Protein AF-J9E8T8-F1 (afdb_monomer_lite)

Foldseek 3Di:
DDPDDPDDDPADDDDDDAPCVVVPHVRVVVVCVVCVVVCVVHPDDDDDDPDPDDDDDDDDDDDPVCVVVVCVVPVD

Sequence (76 aa):
MKESIKWRPRRTIMFCLWDAEEFGLIGSTEWVEEFMKPLQQRAIAVINVDNINGDTSLSIKAVPLLYRVIVNAAAK

Organism: Wuchereria bancrofti (NCBI:txid6293)

Structure (mmCIF, N/CA/C/O backbone):
data_AF-J9E8T8-F1
#
_entry.id   AF-J9E8T8-F1
#
loop_
_atom_site.group_PDB
_atom_site.id
_atom_site.type_symbol
_atom_site.label_atom_id
_atom_site.label_alt_id
_atom_site.label_comp_id
_atom_site.label_asym_id
_atom_site.label_entity_id
_atom_site.label_seq_id
_atom_site.pdbx_PDB_ins_code
_atom_site.Cartn_x
_atom_site.Cartn_y
_atom_site.Cartn_z
_atom_site.occupancy
_atom_site.B_iso_or_equiv
_atom_site.auth_seq_id
_atom_site.auth_comp_id
_atom_site.auth_asym_id
_atom_site.auth_atom_id
_atom_site.pdbx_PDB_model_num
ATOM 1 N N . MET A 1 1 ? -20.425 -15.861 -25.366 1.00 45.69 1 MET A N 1
ATOM 2 C CA . MET A 1 1 ? -20.214 -15.595 -23.926 1.00 45.69 1 MET A CA 1
ATOM 3 C C . MET A 1 1 ? -18.765 -15.937 -23.616 1.00 45.69 1 MET A C 1
ATOM 5 O O . MET A 1 1 ? -18.370 -17.050 -23.927 1.00 45.69 1 MET A O 1
ATOM 9 N N . LYS A 1 2 ? -17.946 -14.988 -23.142 1.00 54.34 2 LYS A N 1
ATOM 10 C CA . LYS A 1 2 ? -16.546 -15.281 -22.784 1.00 54.34 2 LYS A CA 1
ATOM 11 C C . LYS A 1 2 ? -16.539 -16.164 -21.535 1.00 54.34 2 LYS A C 1
ATOM 13 O O . LYS A 1 2 ? -17.169 -15.797 -20.547 1.00 54.34 2 LYS A O 1
ATOM 18 N N . GLU A 1 3 ? -15.859 -17.306 -21.592 1.00 61.16 3 GLU A N 1
ATOM 19 C CA . GLU A 1 3 ? -15.595 -18.128 -20.411 1.00 61.16 3 GLU A CA 1
ATOM 20 C C . GLU A 1 3 ? -14.905 -17.270 -19.347 1.00 61.16 3 GLU A C 1
ATOM 22 O O . GLU A 1 3 ? -13.852 -16.674 -19.582 1.00 61.16 3 GLU A O 1
ATOM 27 N N . SER A 1 4 ? -15.521 -17.167 -18.171 1.00 73.12 4 SER A N 1
ATOM 28 C CA . SER A 1 4 ? -14.890 -16.536 -17.020 1.00 73.12 4 SER A CA 1
ATOM 29 C C . SER A 1 4 ? -13.743 -17.430 -16.555 1.00 73.12 4 SER A C 1
ATOM 31 O O . SER A 1 4 ? -13.978 -18.564 -16.128 1.00 73.12 4 SER A O 1
ATOM 33 N N . ILE A 1 5 ? -12.511 -16.931 -16.610 1.00 77.12 5 ILE A N 1
ATOM 34 C CA . ILE A 1 5 ? -11.347 -17.602 -16.026 1.00 77.12 5 ILE A CA 1
ATOM 35 C C . ILE A 1 5 ? -11.651 -17.864 -14.539 1.00 77.12 5 ILE A C 1
ATOM 37 O O . ILE A 1 5 ? -11.811 -16.921 -13.764 1.00 77.12 5 ILE A O 1
ATOM 41 N N . LYS A 1 6 ? -11.745 -19.138 -14.124 1.00 86.25 6 LYS A N 1
ATOM 42 C CA . LYS A 1 6 ? -11.966 -19.545 -12.719 1.00 86.25 6 LYS A CA 1
ATOM 43 C C . LYS A 1 6 ? -10.675 -19.438 -11.903 1.00 86.25 6 LYS A C 1
ATOM 45 O O . LYS A 1 6 ? -10.179 -20.420 -11.356 1.00 86.25 6 LYS A O 1
ATOM 50 N N . TRP A 1 7 ? -10.114 -18.241 -11.829 1.00 92.81 7 TRP A N 1
ATOM 51 C CA . TRP A 1 7 ? -8.989 -17.952 -10.952 1.00 92.81 7 TRP A CA 1
ATOM 52 C C . TRP A 1 7 ? -9.488 -17.339 -9.641 1.00 92.81 7 TRP A C 1
ATOM 54 O O . TRP A 1 7 ? -10.353 -16.466 -9.641 1.00 92.81 7 TRP A O 1
ATOM 64 N N . ARG A 1 8 ? -8.931 -17.792 -8.513 1.00 92.75 8 ARG A N 1
ATOM 65 C CA . ARG A 1 8 ? -9.183 -17.227 -7.182 1.00 92.75 8 ARG A CA 1
ATOM 66 C C . ARG A 1 8 ? -7.846 -17.006 -6.472 1.00 92.75 8 ARG A C 1
ATOM 68 O O . ARG A 1 8 ? -7.039 -17.937 -6.426 1.00 92.75 8 ARG A O 1
ATOM 75 N N . PRO A 1 9 ? -7.598 -15.823 -5.886 1.00 95.88 9 PRO A N 1
ATOM 76 C CA . PRO A 1 9 ? -6.350 -15.571 -5.188 1.00 95.88 9 PRO A CA 1
ATOM 77 C C . PRO A 1 9 ? -6.261 -16.405 -3.904 1.00 95.88 9 PRO A C 1
ATOM 79 O O . PRO A 1 9 ? -7.254 -16.637 -3.213 1.00 95.88 9 PRO A O 1
ATOM 82 N N . ARG A 1 10 ? -5.039 -16.826 -3.553 1.00 96.81 10 ARG A N 1
ATOM 83 C CA . ARG A 1 10 ? -4.760 -17.546 -2.297 1.00 96.81 10 ARG A CA 1
ATOM 84 C C . ARG A 1 10 ? -5.014 -16.683 -1.052 1.00 96.81 10 ARG A C 1
ATOM 86 O O . ARG A 1 10 ? -5.319 -17.223 0.005 1.00 96.81 10 ARG A O 1
ATOM 93 N N . ARG A 1 11 ? -4.830 -15.365 -1.158 1.00 97.12 11 ARG A N 1
ATOM 94 C CA . ARG A 1 11 ? -5.050 -14.380 -0.086 1.00 97.12 11 ARG A CA 1
ATOM 95 C C . ARG A 1 11 ? -6.086 -13.355 -0.530 1.00 97.12 11 ARG A C 1
ATOM 97 O O . ARG A 1 11 ? -6.269 -13.153 -1.726 1.00 97.12 11 ARG A O 1
ATOM 104 N N . THR A 1 12 ? -6.739 -12.712 0.429 1.00 97.50 12 THR A N 1
ATOM 105 C CA . THR A 1 12 ? -7.674 -11.616 0.160 1.00 97.50 12 THR A CA 1
ATOM 106 C C . THR A 1 12 ? -6.949 -10.444 -0.498 1.00 97.50 12 THR A C 1
ATOM 108 O O . THR A 1 12 ? -5.859 -10.074 -0.066 1.00 97.50 12 THR A O 1
ATOM 111 N N . ILE A 1 13 ? -7.570 -9.864 -1.526 1.00 97.19 13 ILE A N 1
ATOM 112 C CA . ILE A 1 13 ? -7.168 -8.592 -2.130 1.00 97.19 13 ILE A CA 1
ATOM 113 C C . ILE A 1 13 ? -8.236 -7.575 -1.743 1.00 97.19 13 ILE A C 1
ATOM 115 O O . ILE A 1 13 ? -9.425 -7.852 -1.896 1.00 97.19 13 ILE A O 1
ATOM 119 N N . MET A 1 14 ? -7.811 -6.430 -1.224 1.00 97.00 14 MET A N 1
ATOM 120 C CA . MET A 1 14 ? -8.694 -5.339 -0.833 1.00 97.00 14 MET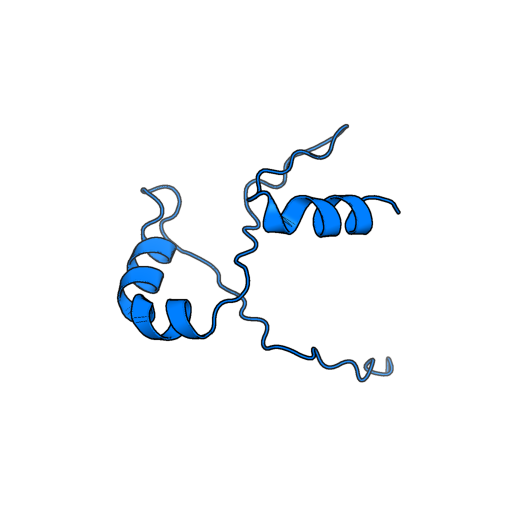 A CA 1
ATOM 121 C C . MET A 1 14 ? -8.348 -4.125 -1.685 1.00 97.00 14 MET A C 1
ATOM 123 O O . MET A 1 14 ? -7.200 -3.685 -1.687 1.00 97.00 14 MET A O 1
ATOM 127 N N . PHE A 1 15 ? -9.331 -3.638 -2.436 1.00 97.25 15 PHE A N 1
ATOM 128 C CA . PHE A 1 15 ? -9.206 -2.417 -3.218 1.00 97.25 15 PHE A CA 1
ATOM 129 C C . PHE A 1 15 ? -9.696 -1.253 -2.372 1.00 97.25 15 PHE A C 1
ATOM 131 O O . PHE A 1 15 ? -10.799 -1.315 -1.829 1.00 97.25 15 PHE A O 1
ATOM 138 N N . CYS A 1 16 ? -8.878 -0.213 -2.283 1.00 96.12 16 CYS A N 1
ATOM 139 C CA . CYS A 1 16 ? -9.210 1.007 -1.572 1.00 96.12 16 CYS A CA 1
ATOM 140 C C . CYS A 1 16 ? -9.071 2.182 -2.531 1.00 96.12 16 CYS A C 1
ATOM 142 O O . CYS A 1 16 ? -8.074 2.279 -3.245 1.00 96.12 16 CYS A O 1
ATOM 144 N N . LEU A 1 17 ? -10.075 3.051 -2.536 1.00 96.19 17 LEU A N 1
ATOM 145 C CA . LEU A 1 17 ? -10.046 4.333 -3.222 1.00 96.19 17 LEU A CA 1
ATOM 146 C C . LEU A 1 17 ? -10.136 5.404 -2.140 1.00 96.19 17 LEU A C 1
ATOM 148 O O . LEU A 1 17 ? -11.152 5.490 -1.452 1.00 96.19 17 LEU A O 1
ATOM 152 N N . TRP A 1 18 ? -9.047 6.138 -1.943 1.00 96.94 18 TRP A N 1
ATOM 153 C CA . TRP A 1 18 ? -8.923 7.107 -0.860 1.00 96.94 18 TRP A CA 1
ATOM 154 C C . TRP A 1 18 ? -9.392 8.488 -1.304 1.00 96.94 18 TRP A C 1
ATOM 156 O O . TRP A 1 18 ? -9.121 8.900 -2.428 1.00 96.94 18 TRP A O 1
ATOM 166 N N . ASP A 1 19 ? -10.076 9.190 -0.404 1.00 97.38 19 ASP A N 1
ATOM 167 C CA . ASP A 1 19 ? -10.449 10.594 -0.574 1.00 97.38 19 ASP A CA 1
ATOM 168 C C . ASP A 1 19 ? -9.489 11.505 0.211 1.00 97.38 19 ASP A C 1
ATOM 170 O O . ASP A 1 19 ? -8.772 11.046 1.107 1.00 97.38 19 ASP A O 1
ATOM 174 N N . ALA A 1 20 ? -9.484 12.796 -0.121 1.00 97.31 20 ALA A N 1
ATOM 175 C CA . ALA A 1 20 ? -8.705 13.840 0.543 1.00 97.31 20 ALA A CA 1
ATOM 176 C C . ALA A 1 20 ? -7.193 13.538 0.649 1.00 97.31 20 ALA A C 1
ATOM 178 O O . ALA A 1 20 ? -6.528 13.946 1.605 1.00 97.31 20 ALA A O 1
ATOM 179 N N . GLU A 1 21 ? -6.647 12.831 -0.344 1.00 96.00 21 GLU A N 1
ATOM 180 C CA . GLU A 1 21 ? -5.212 12.545 -0.468 1.00 96.00 21 GLU A CA 1
ATOM 181 C C . GLU A 1 21 ? -4.413 13.857 -0.561 1.00 96.00 21 GLU A C 1
ATOM 183 O O . GLU A 1 21 ? -3.544 14.113 0.273 1.00 96.00 21 GLU A O 1
ATOM 188 N N . GLU A 1 22 ? -4.841 14.757 -1.450 1.00 95.44 22 GLU A N 1
ATOM 189 C CA . GLU A 1 22 ? -4.189 16.047 -1.725 1.00 95.44 22 GLU A CA 1
ATOM 190 C C . GLU A 1 22 ? -4.201 17.012 -0.524 1.00 95.44 22 GLU A C 1
ATOM 192 O O . GLU A 1 22 ? -3.465 17.997 -0.478 1.00 95.44 22 GLU A O 1
ATOM 197 N N . PHE A 1 23 ? -5.039 16.733 0.478 1.00 96.88 23 PHE A N 1
ATOM 198 C CA . PHE A 1 23 ? -5.150 17.513 1.713 1.00 96.88 23 PHE A CA 1
ATOM 199 C C . PHE A 1 23 ? -4.341 16.908 2.869 1.00 96.88 23 PHE A C 1
ATOM 201 O O . PHE A 1 23 ? -4.535 17.290 4.022 1.00 96.88 23 PHE A O 1
ATOM 208 N N . GLY A 1 24 ? -3.422 15.985 2.570 1.00 95.19 24 GLY A N 1
ATOM 209 C CA . GLY A 1 24 ? -2.520 15.382 3.551 1.00 95.19 24 GLY A CA 1
ATOM 210 C C . GLY A 1 24 ? -2.842 13.928 3.878 1.00 95.19 24 GLY A C 1
ATOM 211 O O . GLY A 1 24 ? -2.754 13.533 5.036 1.00 95.19 24 GLY A O 1
ATOM 212 N N . LEU A 1 25 ? -3.192 13.123 2.870 1.00 96.75 25 LEU A N 1
ATOM 213 C CA . LEU A 1 25 ? -3.430 11.678 2.987 1.00 96.75 25 LEU A CA 1
ATOM 214 C C . LEU A 1 25 ? -4.573 11.311 3.943 1.00 96.75 25 LEU A C 1
ATOM 216 O O . LEU A 1 25 ? -4.565 10.215 4.517 1.00 96.75 25 LEU A O 1
ATOM 220 N N . ILE A 1 26 ? -5.544 12.210 4.128 1.00 98.19 26 ILE A N 1
ATOM 221 C CA . ILE A 1 26 ? -6.530 12.122 5.214 1.00 98.19 26 ILE A CA 1
ATOM 222 C C . ILE A 1 26 ? -7.305 10.806 5.124 1.00 98.19 26 ILE A C 1
ATOM 224 O O . ILE A 1 26 ? -7.275 10.018 6.065 1.00 98.19 26 ILE A O 1
ATOM 228 N N . GLY A 1 27 ? -7.920 10.498 3.977 1.00 98.25 27 GLY A N 1
ATOM 229 C CA . GLY A 1 27 ? -8.770 9.311 3.851 1.00 98.25 27 GLY A CA 1
ATOM 230 C C . GLY A 1 27 ? -8.041 7.999 4.149 1.00 98.25 27 GLY A C 1
ATOM 231 O O . GLY A 1 27 ? -8.569 7.145 4.860 1.00 98.25 27 GLY A O 1
ATOM 232 N N . SER A 1 28 ? -6.810 7.837 3.655 1.00 97.94 28 SER A N 1
ATOM 233 C CA . SER A 1 28 ? -6.005 6.647 3.958 1.00 97.94 28 SER A CA 1
ATOM 234 C C . SER A 1 28 ? -5.529 6.598 5.410 1.00 97.94 28 SER A C 1
ATOM 236 O O . SER A 1 28 ? -5.457 5.512 5.984 1.00 97.94 28 SER A O 1
ATOM 238 N N . THR A 1 29 ? -5.202 7.749 6.001 1.00 98.25 29 THR A N 1
ATOM 239 C CA . THR A 1 29 ? -4.666 7.833 7.366 1.00 98.25 29 THR A CA 1
ATOM 240 C C . THR A 1 29 ? -5.746 7.492 8.380 1.00 98.25 29 THR A C 1
ATOM 242 O O . THR A 1 29 ? -5.572 6.542 9.139 1.00 98.25 29 THR A O 1
ATOM 245 N N . GLU A 1 30 ? -6.897 8.159 8.306 1.00 98.44 30 GLU A N 1
ATOM 246 C CA . GLU A 1 30 ? -8.034 7.921 9.203 1.00 98.44 30 GLU A CA 1
ATOM 247 C C . GLU A 1 30 ? -8.498 6.459 9.147 1.00 98.44 30 GLU A C 1
ATOM 249 O O . GLU A 1 30 ? -8.745 5.823 10.172 1.00 98.44 30 GLU A O 1
ATOM 254 N N . TRP A 1 31 ? -8.534 5.869 7.947 1.00 98.00 31 TRP A N 1
ATOM 255 C CA . TRP A 1 31 ? -8.895 4.463 7.797 1.00 98.00 31 TRP A CA 1
ATOM 256 C C . TRP A 1 31 ? -7.873 3.521 8.454 1.00 98.00 31 TRP A C 1
ATOM 258 O O . TRP A 1 31 ? -8.242 2.544 9.109 1.00 98.00 31 TRP A O 1
ATOM 268 N N . VAL A 1 32 ? -6.572 3.789 8.306 1.00 97.81 32 VAL A N 1
ATOM 269 C CA . VAL A 1 32 ? -5.538 2.989 8.980 1.00 97.81 32 VAL A CA 1
ATOM 270 C C . VAL A 1 32 ? -5.616 3.151 10.497 1.00 97.81 32 VAL A C 1
ATOM 272 O O . VAL A 1 32 ? -5.415 2.166 11.209 1.00 97.81 32 VAL A O 1
ATOM 275 N N . GLU A 1 33 ? -5.920 4.346 10.995 1.00 98.31 33 GLU A N 1
ATOM 276 C CA . GLU A 1 33 ? -6.098 4.605 12.424 1.00 98.31 33 GLU A CA 1
ATOM 277 C C . GLU A 1 33 ? -7.287 3.825 12.999 1.00 98.31 33 GLU A C 1
ATOM 279 O O . GLU A 1 33 ? -7.130 3.125 14.005 1.00 98.31 33 GLU A O 1
ATOM 284 N N . GLU A 1 34 ? -8.434 3.831 12.314 1.00 98.50 34 GLU A N 1
ATOM 285 C CA . GLU A 1 34 ? -9.619 3.060 12.707 1.00 98.50 34 GLU A CA 1
ATOM 286 C C . GLU A 1 34 ? -9.346 1.542 12.706 1.00 98.50 34 GLU A C 1
ATOM 288 O O . GLU A 1 34 ? -9.698 0.822 13.648 1.00 98.50 34 GLU A O 1
ATOM 293 N N . PHE A 1 35 ? -8.663 1.035 11.674 1.00 97.94 35 PHE A N 1
ATOM 294 C CA . PHE A 1 35 ? -8.437 -0.401 11.463 1.00 97.94 35 PHE A CA 1
ATOM 295 C C . PHE A 1 35 ? -7.032 -0.882 11.856 1.00 97.94 35 PHE A C 1
ATOM 297 O O . PHE A 1 35 ? -6.599 -1.963 11.442 1.00 97.94 35 PHE A O 1
ATOM 304 N N . MET A 1 36 ? -6.320 -0.148 12.712 1.00 97.69 36 MET A N 1
ATOM 305 C CA . MET A 1 36 ? -4.909 -0.412 13.017 1.00 97.69 36 MET A CA 1
ATOM 306 C C . MET A 1 36 ? -4.645 -1.852 13.484 1.00 97.69 36 MET A C 1
ATOM 308 O O . MET A 1 36 ? -3.784 -2.549 12.940 1.00 97.69 36 MET A O 1
ATOM 312 N N . LYS A 1 37 ? -5.418 -2.340 14.463 1.00 98.19 37 LYS A N 1
ATOM 313 C CA . LYS A 1 37 ? -5.255 -3.693 15.029 1.00 98.19 37 LYS A CA 1
ATOM 314 C C . LYS A 1 37 ? -5.446 -4.806 13.986 1.00 98.19 37 LYS A C 1
ATOM 316 O O . LYS A 1 37 ? -4.551 -5.644 13.849 1.00 98.19 37 LYS A O 1
ATOM 321 N N . PRO A 1 38 ? -6.567 -4.867 13.238 1.00 97.75 38 PRO A N 1
ATOM 322 C CA . PRO A 1 38 ? -6.740 -5.907 12.230 1.00 97.75 38 PRO A CA 1
ATOM 323 C C . PRO A 1 38 ? -5.735 -5.810 11.079 1.00 97.75 38 PRO A C 1
ATOM 325 O O . PRO A 1 38 ? -5.415 -6.847 10.495 1.00 97.75 38 PRO A O 1
ATOM 328 N N . LEU A 1 39 ? -5.240 -4.613 10.745 1.00 97.50 39 LEU A N 1
ATOM 329 C CA . LEU A 1 39 ? -4.216 -4.445 9.714 1.00 97.50 39 LEU A CA 1
ATOM 330 C C . LEU A 1 39 ? -2.868 -4.985 10.170 1.00 97.50 39 LEU A C 1
ATOM 332 O O . LEU A 1 39 ? -2.281 -5.788 9.452 1.00 97.50 39 LEU A O 1
ATOM 336 N N . GLN A 1 40 ? -2.430 -4.658 11.385 1.00 97.00 40 GLN A N 1
ATOM 337 C CA . GLN A 1 40 ? -1.188 -5.198 11.948 1.00 97.00 40 GLN A CA 1
ATOM 338 C C . GLN A 1 40 ? -1.168 -6.734 11.97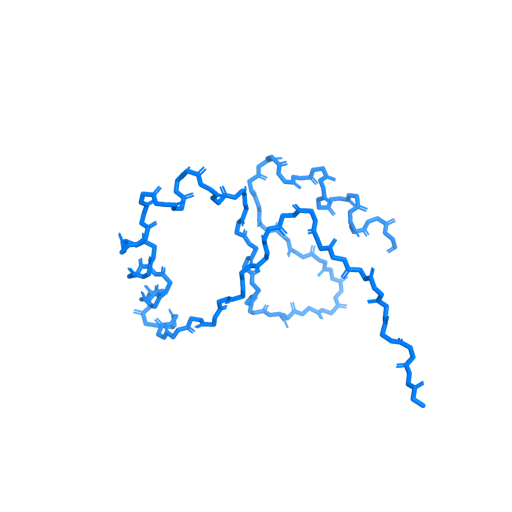9 1.00 97.00 40 GLN A C 1
ATOM 340 O O . GLN A 1 40 ? -0.120 -7.345 11.794 1.00 97.00 40 GLN A O 1
ATOM 345 N N . GLN A 1 41 ? -2.323 -7.370 12.187 1.00 98.00 41 GLN A N 1
ATOM 346 C CA . GLN A 1 41 ? -2.423 -8.829 12.260 1.00 98.00 41 GLN A CA 1
ATOM 347 C C . GLN A 1 41 ? -2.538 -9.522 10.894 1.00 98.00 41 GLN A C 1
ATOM 349 O O . GLN A 1 41 ? -2.202 -10.702 10.786 1.00 98.00 41 GLN A O 1
ATOM 354 N N . ARG A 1 42 ? -3.082 -8.849 9.869 1.00 98.00 42 ARG A N 1
ATOM 355 C CA . ARG A 1 42 ? -3.536 -9.517 8.631 1.00 98.00 42 ARG A CA 1
ATOM 356 C C . ARG A 1 42 ? -3.002 -8.908 7.338 1.00 98.00 42 ARG A C 1
ATOM 358 O O . ARG A 1 42 ? -2.975 -9.611 6.326 1.00 98.00 42 ARG A O 1
ATOM 365 N N . ALA A 1 43 ? -2.611 -7.635 7.334 1.00 97.31 43 ALA A N 1
ATOM 366 C CA . ALA A 1 43 ? -2.076 -6.984 6.147 1.00 97.31 43 ALA A CA 1
ATOM 367 C C . ALA A 1 43 ? -0.666 -7.513 5.856 1.00 97.31 43 ALA A C 1
ATOM 369 O O . ALA A 1 43 ? 0.192 -7.553 6.731 1.00 97.31 43 ALA A O 1
ATOM 370 N N . ILE A 1 44 ? -0.436 -7.941 4.613 1.00 96.69 44 ILE A N 1
ATOM 371 C CA . ILE A 1 44 ? 0.859 -8.493 4.182 1.00 96.69 44 ILE A CA 1
ATOM 372 C C . ILE A 1 44 ? 1.672 -7.457 3.407 1.00 96.69 44 ILE A C 1
ATOM 374 O O . ILE A 1 44 ? 2.888 -7.383 3.556 1.00 96.69 44 ILE A O 1
ATOM 378 N N . ALA A 1 45 ? 1.007 -6.677 2.558 1.00 95.94 45 ALA A N 1
ATOM 379 C CA . ALA A 1 45 ? 1.609 -5.602 1.786 1.00 95.94 45 ALA A CA 1
ATOM 380 C C . ALA A 1 45 ? 0.534 -4.578 1.415 1.00 95.94 45 ALA A C 1
ATOM 382 O O . ALA A 1 45 ? -0.621 -4.947 1.189 1.00 95.94 45 ALA A O 1
ATOM 383 N N . VAL A 1 46 ? 0.944 -3.316 1.312 1.00 96.00 46 VAL A N 1
ATOM 384 C CA . VAL A 1 46 ? 0.170 -2.237 0.695 1.00 96.00 46 VAL A CA 1
ATOM 385 C C . VAL A 1 46 ? 0.881 -1.873 -0.599 1.00 96.00 46 VAL A C 1
ATOM 387 O O . VAL A 1 46 ? 2.088 -1.633 -0.598 1.00 96.00 46 VAL A O 1
ATOM 390 N N . ILE A 1 47 ? 0.143 -1.884 -1.705 1.00 95.56 47 ILE A N 1
ATOM 391 C CA . ILE A 1 47 ? 0.635 -1.454 -3.012 1.00 95.56 47 ILE A CA 1
ATOM 392 C C . ILE A 1 47 ? -0.123 -0.176 -3.337 1.00 95.56 47 ILE A C 1
ATOM 394 O O . ILE A 1 47 ? -1.326 -0.229 -3.583 1.00 95.56 47 ILE A O 1
ATOM 398 N N . ASN A 1 48 ? 0.575 0.955 -3.282 1.00 94.94 48 ASN A N 1
ATOM 399 C CA . ASN A 1 48 ? -0.006 2.233 -3.662 1.00 94.94 48 ASN A CA 1
ATOM 400 C C . ASN A 1 48 ? 0.014 2.378 -5.186 1.00 94.94 48 ASN A C 1
ATOM 402 O O . ASN A 1 48 ? 1.024 2.065 -5.820 1.00 94.94 48 ASN A O 1
ATOM 406 N N . VAL A 1 49 ? -1.089 2.855 -5.754 1.00 91.25 49 VAL A N 1
ATOM 407 C CA . VAL A 1 49 ? -1.220 3.135 -7.184 1.00 91.25 49 VAL A CA 1
ATOM 408 C C . VAL A 1 49 ? -1.670 4.577 -7.312 1.00 91.25 49 VAL A C 1
ATOM 410 O O . VAL A 1 49 ? -2.859 4.868 -7.263 1.00 91.25 49 VAL A O 1
ATOM 413 N N . ASP A 1 50 ? -0.696 5.464 -7.436 1.00 89.50 50 ASP A N 1
ATOM 414 C CA . ASP A 1 50 ? -0.923 6.893 -7.564 1.00 89.50 50 ASP A CA 1
ATOM 415 C C . ASP A 1 50 ? 0.116 7.499 -8.511 1.00 89.50 50 ASP A C 1
ATOM 417 O O . ASP A 1 50 ? 1.196 6.928 -8.703 1.00 89.50 50 ASP A O 1
ATOM 421 N N . ASN A 1 51 ? -0.239 8.630 -9.119 1.00 80.25 51 ASN A N 1
ATOM 422 C CA . ASN A 1 51 ? 0.619 9.428 -9.980 1.00 80.25 51 ASN A CA 1
ATOM 423 C C . ASN A 1 51 ? 1.317 8.597 -11.076 1.00 80.25 51 ASN A C 1
ATOM 425 O O . ASN A 1 51 ? 2.541 8.631 -11.232 1.00 80.25 51 ASN A O 1
ATOM 429 N N . ILE A 1 52 ? 0.532 7.805 -11.820 1.00 76.06 52 ILE A N 1
ATOM 430 C CA . ILE A 1 52 ? 1.034 6.943 -12.899 1.00 76.06 52 ILE A CA 1
ATOM 431 C C . ILE A 1 52 ? 1.415 7.807 -14.104 1.00 76.06 52 ILE A C 1
ATOM 433 O O . ILE A 1 52 ? 0.656 7.952 -15.059 1.00 76.06 52 ILE A O 1
ATOM 437 N N . ASN A 1 53 ? 2.621 8.355 -14.052 1.00 76.44 53 ASN A N 1
ATOM 438 C CA . ASN A 1 53 ? 3.233 9.113 -15.130 1.00 76.44 53 ASN A CA 1
ATOM 439 C C . ASN A 1 53 ? 4.549 8.438 -15.518 1.00 76.44 53 ASN A C 1
ATOM 441 O O . ASN A 1 53 ? 5.350 8.087 -14.651 1.00 76.44 53 ASN A O 1
ATOM 445 N N . GLY A 1 54 ? 4.796 8.258 -16.813 1.00 72.38 54 GLY A N 1
ATOM 446 C CA . GLY A 1 54 ? 6.067 7.712 -17.278 1.00 72.38 54 GLY A CA 1
ATOM 447 C C . GLY A 1 54 ? 6.094 7.457 -18.778 1.00 72.38 54 GLY A C 1
ATOM 448 O O . GLY A 1 54 ? 5.090 7.052 -19.360 1.00 72.38 54 GLY A O 1
ATOM 449 N N . ASP A 1 55 ? 7.254 7.697 -19.387 1.00 76.19 55 ASP A N 1
ATOM 450 C CA . ASP A 1 55 ? 7.521 7.469 -20.810 1.00 76.19 55 ASP A CA 1
ATOM 451 C C . ASP A 1 55 ? 8.655 6.449 -21.048 1.00 76.19 55 ASP A C 1
ATOM 453 O O . ASP A 1 55 ? 8.528 5.576 -21.902 1.00 76.19 55 ASP A O 1
ATOM 457 N N . THR A 1 56 ? 9.740 6.517 -20.269 1.00 85.69 56 THR A N 1
ATOM 458 C CA . THR A 1 56 ? 11.027 5.893 -20.626 1.00 85.69 56 THR A CA 1
ATOM 459 C C . THR A 1 56 ? 11.558 4.928 -19.567 1.00 85.69 56 THR A C 1
ATOM 461 O O . THR A 1 56 ? 12.279 3.988 -19.897 1.00 85.69 56 THR A O 1
ATOM 464 N N . SER A 1 57 ? 11.242 5.131 -18.284 1.00 87.62 57 SER A N 1
ATOM 465 C CA . SER A 1 57 ? 11.761 4.282 -17.202 1.00 87.62 57 SER A CA 1
ATOM 466 C C . SER A 1 57 ? 10.741 4.027 -16.096 1.00 87.62 57 SER A C 1
ATOM 468 O O . SER A 1 57 ? 9.834 4.823 -15.861 1.00 87.62 57 SER A O 1
ATOM 470 N N . LEU A 1 58 ? 10.906 2.892 -15.413 1.00 88.62 58 LEU A N 1
ATOM 471 C CA . LEU A 1 58 ? 10.084 2.480 -14.281 1.00 88.62 58 LEU A CA 1
ATOM 472 C C . LEU A 1 58 ? 10.743 2.936 -12.974 1.00 88.62 58 LEU A C 1
ATOM 474 O O . LEU A 1 58 ? 11.848 2.503 -12.649 1.00 88.62 58 LEU A O 1
ATOM 478 N N . SER A 1 59 ? 10.046 3.780 -12.211 1.00 88.31 59 SER A N 1
ATOM 479 C CA . SER A 1 59 ? 10.477 4.229 -10.884 1.00 88.31 59 SER A CA 1
ATOM 480 C C . SER A 1 59 ? 9.628 3.571 -9.803 1.00 88.31 59 SER A C 1
ATOM 482 O O . SER A 1 59 ? 8.401 3.620 -9.856 1.00 88.31 59 SER A O 1
ATOM 484 N N . ILE A 1 60 ? 10.274 2.934 -8.824 1.00 90.12 60 ILE A N 1
ATOM 485 C CA . ILE A 1 60 ? 9.594 2.218 -7.739 1.00 90.12 60 ILE A CA 1
ATOM 48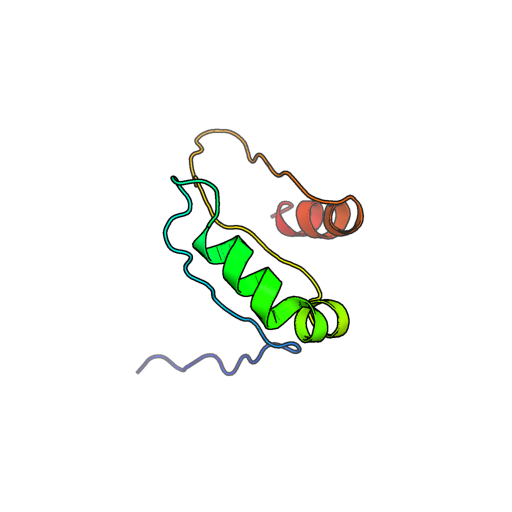6 C C . ILE A 1 60 ? 10.251 2.572 -6.411 1.00 90.12 60 ILE A C 1
ATOM 488 O O . ILE A 1 60 ? 11.468 2.475 -6.258 1.00 90.12 60 ILE A O 1
ATOM 492 N N . LYS A 1 61 ? 9.427 2.927 -5.423 1.00 92.56 61 LYS A N 1
ATOM 493 C CA . LYS A 1 61 ? 9.832 3.073 -4.023 1.00 92.56 61 LYS A CA 1
ATOM 494 C C . LYS A 1 61 ? 9.193 1.949 -3.221 1.00 92.56 61 LYS A C 1
ATOM 496 O O . LYS A 1 61 ? 7.981 1.768 -3.272 1.00 92.56 61 LYS A O 1
ATOM 501 N N . ALA A 1 62 ? 10.002 1.178 -2.504 1.00 95.94 62 ALA A N 1
ATOM 502 C CA . ALA A 1 62 ? 9.518 0.049 -1.725 1.00 95.94 62 ALA A CA 1
ATOM 503 C C . ALA A 1 62 ? 10.448 -0.261 -0.551 1.00 95.94 62 ALA A C 1
ATOM 505 O O . ALA A 1 62 ? 11.604 0.155 -0.524 1.00 95.94 62 ALA A O 1
ATOM 506 N N . VAL A 1 63 ? 9.949 -1.043 0.405 1.00 97.25 63 VAL A N 1
ATOM 507 C CA . VAL A 1 63 ? 10.788 -1.635 1.453 1.00 97.25 63 VAL A CA 1
ATOM 508 C C . VAL A 1 63 ? 11.658 -2.768 0.877 1.00 97.25 63 VAL A C 1
ATOM 510 O O . VAL A 1 63 ? 11.206 -3.460 -0.043 1.00 97.25 63 VAL A O 1
ATOM 513 N N . PRO A 1 64 ? 12.855 -3.045 1.439 1.00 97.25 64 PRO A N 1
ATOM 514 C CA . PRO A 1 64 ? 13.775 -4.059 0.905 1.00 97.25 64 PRO A CA 1
ATOM 515 C C . PRO A 1 64 ? 13.166 -5.457 0.740 1.00 97.25 64 PRO A C 1
ATOM 517 O O . PRO A 1 64 ? 13.525 -6.190 -0.180 1.00 97.25 64 PRO A O 1
ATOM 520 N N . LEU A 1 65 ? 12.194 -5.814 1.589 1.00 97.12 65 LEU A N 1
ATOM 521 C CA . LEU A 1 65 ? 11.479 -7.091 1.522 1.00 97.12 65 LEU A CA 1
ATOM 522 C C . LEU A 1 65 ? 10.788 -7.321 0.163 1.00 97.12 65 LEU A C 1
ATOM 524 O O . LEU A 1 65 ? 10.612 -8.465 -0.254 1.00 97.12 65 LEU A O 1
ATOM 528 N N . LEU A 1 66 ? 10.418 -6.247 -0.541 1.00 96.62 66 LEU A N 1
ATOM 529 C CA . LEU A 1 66 ? 9.722 -6.318 -1.823 1.00 96.62 66 LEU A CA 1
ATOM 530 C C . LEU A 1 66 ? 10.662 -6.274 -3.038 1.00 96.62 66 LEU A C 1
ATOM 532 O O . LEU A 1 66 ? 10.218 -6.561 -4.147 1.00 96.62 66 LEU A O 1
ATOM 536 N N . TYR A 1 67 ? 11.955 -5.979 -2.872 1.00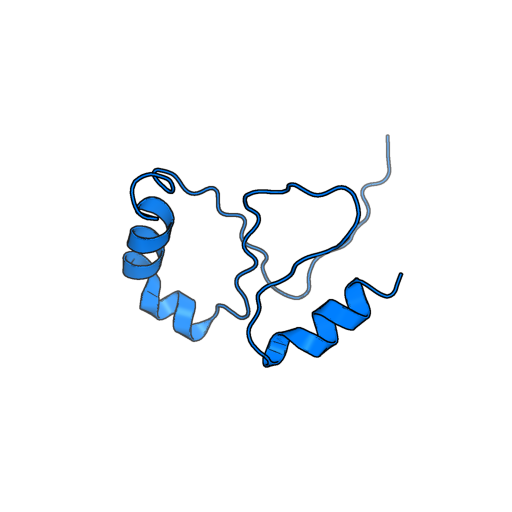 95.44 67 TYR A N 1
ATOM 537 C CA . TYR A 1 67 ? 12.862 -5.752 -4.009 1.00 95.44 67 TYR A CA 1
ATOM 538 C C . TYR A 1 67 ? 12.921 -6.938 -4.971 1.00 95.44 67 TYR A C 1
ATOM 540 O O . TYR A 1 67 ? 12.779 -6.766 -6.179 1.00 95.44 67 TYR A O 1
ATOM 548 N N . ARG A 1 68 ? 13.052 -8.164 -4.449 1.00 96.62 68 ARG A N 1
ATOM 549 C CA . ARG A 1 68 ? 13.139 -9.358 -5.302 1.00 96.62 68 ARG A CA 1
ATOM 550 C C . ARG A 1 68 ? 11.857 -9.604 -6.097 1.00 96.62 68 ARG A C 1
ATOM 552 O O . ARG A 1 68 ? 11.933 -9.973 -7.263 1.00 96.62 68 ARG A O 1
ATOM 559 N N . VAL A 1 69 ? 10.684 -9.427 -5.478 1.00 95.50 69 VAL A N 1
ATOM 560 C CA . VAL A 1 69 ? 9.411 -9.645 -6.186 1.00 95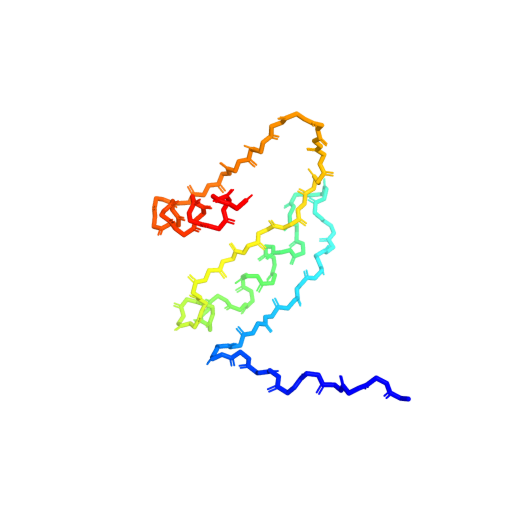.50 69 VAL A CA 1
ATOM 561 C C . VAL A 1 69 ? 9.176 -8.566 -7.239 1.00 95.50 69 VAL A C 1
ATOM 563 O O . VAL A 1 69 ? 8.705 -8.893 -8.321 1.00 95.50 69 VAL A O 1
ATOM 566 N N . ILE A 1 70 ? 9.579 -7.324 -6.960 1.00 95.06 70 ILE A N 1
ATOM 567 C CA . ILE A 1 70 ? 9.517 -6.211 -7.910 1.00 95.06 70 ILE A CA 1
ATOM 568 C C . ILE A 1 70 ? 10.384 -6.498 -9.139 1.00 95.06 70 ILE A C 1
ATOM 570 O O . ILE A 1 70 ? 9.875 -6.468 -10.255 1.00 95.06 70 ILE A O 1
ATOM 574 N N . VAL A 1 71 ? 11.663 -6.841 -8.944 1.00 94.88 71 VAL A N 1
ATOM 575 C CA . VAL A 1 71 ? 12.578 -7.150 -10.055 1.00 94.88 71 VAL A CA 1
ATOM 576 C C . VAL A 1 71 ? 12.053 -8.322 -10.882 1.00 94.88 71 VAL A C 1
ATOM 578 O O . VAL A 1 71 ? 11.968 -8.222 -12.100 1.00 94.88 71 VAL A O 1
ATOM 581 N N . ASN A 1 72 ? 11.624 -9.409 -10.235 1.00 96.50 72 ASN A N 1
ATOM 582 C CA . ASN A 1 72 ? 11.087 -10.573 -10.941 1.00 96.50 72 ASN A CA 1
ATOM 583 C C . ASN A 1 72 ? 9.796 -10.262 -11.716 1.00 96.50 72 ASN A C 1
ATOM 585 O O . ASN A 1 72 ? 9.566 -10.847 -12.771 1.00 96.50 72 ASN A O 1
ATOM 589 N N . ALA A 1 73 ? 8.939 -9.380 -11.193 1.00 94.06 73 ALA A N 1
ATOM 590 C CA . ALA A 1 73 ? 7.713 -8.963 -11.868 1.00 94.06 73 ALA A CA 1
ATOM 591 C C . ALA A 1 73 ? 7.991 -8.054 -13.076 1.00 94.06 73 ALA A C 1
ATOM 593 O O . ALA A 1 73 ? 7.269 -8.143 -14.065 1.00 94.06 73 ALA A O 1
ATOM 594 N N . ALA A 1 74 ? 9.034 -7.221 -12.998 1.00 92.31 74 ALA A N 1
ATOM 595 C CA . ALA A 1 74 ? 9.449 -6.304 -14.059 1.00 92.31 74 ALA A CA 1
ATOM 596 C C . ALA A 1 74 ? 10.351 -6.950 -15.127 1.00 92.31 74 ALA A C 1
ATOM 598 O O . ALA A 1 74 ? 10.531 -6.375 -16.192 1.00 92.31 74 ALA A O 1
ATOM 599 N N . ALA A 1 75 ? 10.918 -8.132 -14.870 1.00 90.31 75 ALA A N 1
ATOM 600 C CA . ALA A 1 75 ? 11.845 -8.826 -15.770 1.00 90.31 75 ALA A CA 1
ATOM 601 C C . ALA A 1 75 ? 11.181 -9.480 -17.006 1.00 90.31 75 ALA A C 1
ATOM 603 O O . ALA A 1 75 ? 11.728 -10.441 -17.550 1.00 90.31 75 ALA A O 1
ATOM 604 N N . LYS A 1 76 ? 9.998 -9.017 -17.420 1.00 58.12 76 LYS A N 1
ATOM 605 C CA . LYS A 1 76 ? 9.258 -9.542 -18.575 1.00 58.12 76 LYS A CA 1
ATOM 606 C C . LYS A 1 76 ? 9.268 -8.579 -19.746 1.00 58.12 76 LYS A C 1
ATOM 608 O O . LYS A 1 76 ? 9.035 -7.378 -19.505 1.00 58.12 76 LYS A O 1
#

Radius of gyration: 16.14 Å; chains: 1; bounding box: 34×37×39 Å

InterPro domains:
  IPR007484 Peptidase M28 [PF04389] (6-55)
  IPR039373 Transferrin receptor protein 1/Glutamate carboxypeptidase 2-like [PTHR10404] (6-75)

Secondary str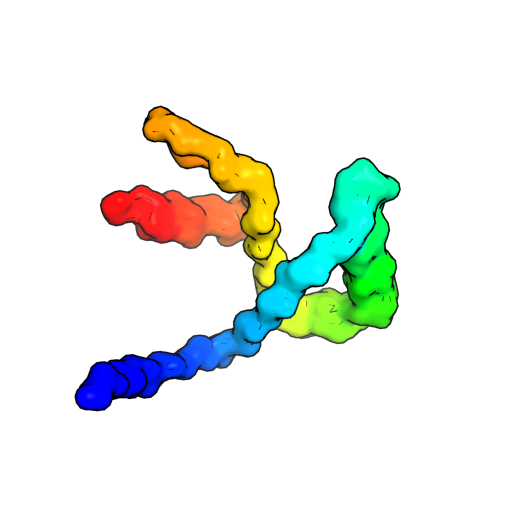ucture (DSSP, 8-state):
-PPP-----SS-------SSSTTTSHHHHHHHHHTHHHHHHH------------SS-------GGGHHHHHHHH--

pLDDT: mean 91.53, std 10.83, range [45.69, 98.5]